Protein AF-A0A8X6P5D7-F1 (afdb_monomer_lite)

Sequence (99 aa):
MGLEVEERDVNELIEEHTQELTTEEIQELQSQQHTEVKQEIGFEESEEEVISASEIKEILGMWERVSQFVEKKHPEKVTTGFASDLFNDTCLTHFRNIL

Secondary structure (DSSP, 8-state):
------HHHHHHHHHHHHHT-THHHHHHHHHHHHHHHHHHTT----------HHHHHHHHHHHHHHHHHHHHH-TT-HHHHHHHHHHIIIIIHHHHHH-

pLDDT: mean 72.32, std 16.07, range [46.66, 94.56]

Structure (mmCIF, N/CA/C/O backbone):
data_AF-A0A8X6P5D7-F1
#
_entry.id   AF-A0A8X6P5D7-F1
#
loop_
_atom_site.group_PDB
_atom_site.id
_atom_site.type_symbol
_atom_site.label_atom_id
_atom_site.label_alt_id
_atom_site.label_comp_id
_atom_site.label_asym_id
_atom_site.label_entity_id
_atom_site.label_seq_id
_atom_site.pdbx_PDB_ins_code
_atom_site.Cartn_x
_atom_site.Cartn_y
_atom_site.Cartn_z
_atom_site.occupancy
_atom_site.B_iso_or_equiv
_atom_site.auth_seq_id
_atom_site.auth_comp_id
_atom_site.auth_asym_id
_atom_site.auth_atom_id
_atom_site.pdbx_PDB_model_num
ATOM 1 N N . MET A 1 1 ? -63.156 -38.162 31.970 1.00 46.84 1 MET A N 1
ATOM 2 C CA . MET A 1 1 ? -61.932 -37.978 32.771 1.00 46.84 1 MET A CA 1
ATOM 3 C C . MET A 1 1 ? -61.164 -36.849 32.114 1.00 46.84 1 MET A C 1
ATOM 5 O O . MET A 1 1 ? -60.624 -37.070 31.040 1.00 46.84 1 MET A O 1
ATOM 9 N N . GLY A 1 2 ? -61.277 -35.632 32.649 1.00 47.16 2 GLY A N 1
ATOM 10 C CA . GLY A 1 2 ? -60.498 -34.482 32.188 1.00 47.16 2 GLY A CA 1
ATOM 11 C C . GLY A 1 2 ? -59.229 -34.407 33.026 1.00 47.16 2 GLY A C 1
ATOM 12 O O . GLY A 1 2 ? -59.322 -34.529 34.243 1.00 47.16 2 GLY A O 1
ATOM 13 N N . LEU A 1 3 ? -58.071 -34.302 32.378 1.00 53.56 3 LEU A N 1
ATOM 14 C CA . LEU A 1 3 ? -56.812 -34.004 33.052 1.00 53.56 3 LEU A CA 1
ATOM 15 C C . LEU A 1 3 ? -56.852 -32.518 33.425 1.00 53.56 3 LEU A C 1
ATOM 17 O O . LEU A 1 3 ? -56.796 -31.663 32.543 1.00 53.56 3 LEU A O 1
ATOM 21 N N . GLU A 1 4 ? -57.044 -32.224 34.709 1.00 59.75 4 GLU A N 1
ATOM 22 C CA . GLU A 1 4 ? -56.764 -30.899 35.263 1.00 59.75 4 GLU A CA 1
ATOM 23 C C . GLU A 1 4 ? -55.241 -30.755 35.297 1.00 59.75 4 GLU A C 1
ATOM 25 O O . GLU A 1 4 ? -54.574 -31.457 36.048 1.00 59.75 4 GLU A O 1
ATOM 30 N N . VAL A 1 5 ? -54.705 -29.920 34.405 1.00 57.66 5 VAL A N 1
ATOM 31 C CA . VAL A 1 5 ? -53.283 -29.556 34.371 1.00 57.66 5 VAL A CA 1
ATOM 32 C C . VAL A 1 5 ? -53.091 -28.454 35.409 1.00 57.66 5 VAL A C 1
ATOM 34 O O . VAL A 1 5 ? -53.702 -27.388 35.285 1.00 57.66 5 VAL A O 1
ATOM 37 N N . GLU A 1 6 ? -52.303 -28.711 36.450 1.00 66.56 6 GLU A N 1
ATOM 38 C CA . GLU A 1 6 ? -51.981 -27.701 37.454 1.00 66.56 6 GLU A CA 1
ATOM 39 C C . GLU A 1 6 ? -50.936 -26.717 36.900 1.00 66.56 6 GLU A C 1
ATOM 41 O O . GLU A 1 6 ? -50.093 -27.062 36.077 1.00 66.56 6 GLU A O 1
ATOM 46 N N . GLU A 1 7 ? -50.940 -25.470 37.382 1.00 61.25 7 GLU A N 1
ATOM 47 C CA . GLU A 1 7 ? -49.932 -24.450 37.023 1.00 61.25 7 GLU A CA 1
ATOM 48 C C . GLU A 1 7 ? -48.491 -24.925 37.309 1.00 61.25 7 GLU A C 1
ATOM 50 O O . GLU A 1 7 ? -47.540 -24.518 36.645 1.00 61.25 7 GLU A O 1
ATOM 55 N N . ARG A 1 8 ? -48.340 -25.849 38.265 1.00 63.75 8 ARG A N 1
ATOM 56 C CA . ARG A 1 8 ? -47.077 -26.525 38.579 1.00 63.75 8 ARG A CA 1
ATOM 57 C C . ARG A 1 8 ? -46.590 -27.435 37.453 1.00 63.75 8 ARG A C 1
ATOM 59 O O . ARG A 1 8 ? -45.400 -27.412 37.169 1.00 63.75 8 ARG A O 1
ATOM 66 N N . ASP A 1 9 ? -47.495 -28.135 36.775 1.00 65.88 9 ASP A N 1
ATOM 67 C CA . ASP A 1 9 ? -47.155 -29.021 35.656 1.00 65.88 9 ASP A CA 1
ATOM 68 C C . ASP A 1 9 ? -46.647 -28.210 34.451 1.00 65.88 9 ASP A C 1
ATOM 70 O O . ASP A 1 9 ? -45.773 -28.648 33.709 1.00 65.88 9 ASP A O 1
ATOM 74 N N . VAL A 1 10 ? -47.173 -26.991 34.268 1.00 64.62 10 VAL A N 1
ATOM 75 C CA . VAL A 1 10 ? -46.708 -26.057 33.230 1.00 64.62 10 VAL A CA 1
ATOM 76 C C . VAL A 1 10 ? -45.341 -25.469 33.592 1.00 64.62 10 VAL A C 1
ATOM 78 O O . VAL A 1 10 ? -44.495 -25.327 32.713 1.00 64.62 10 VAL A O 1
ATOM 81 N N . ASN A 1 11 ? -45.102 -25.159 34.869 1.00 62.72 11 ASN A N 1
ATOM 82 C CA . ASN A 1 11 ? -43.815 -24.635 35.331 1.00 62.72 11 ASN A CA 1
ATOM 83 C C . ASN A 1 11 ? -42.691 -25.680 35.281 1.00 62.72 11 ASN A C 1
ATOM 85 O O . ASN A 1 11 ? -41.589 -25.323 34.878 1.00 62.72 11 ASN A O 1
ATOM 89 N N . GLU A 1 12 ? -42.961 -26.950 35.604 1.00 63.78 12 GLU A N 1
ATOM 90 C CA . GLU A 1 12 ? -41.984 -28.038 35.415 1.00 63.78 12 GLU A CA 1
ATOM 91 C C . GLU A 1 12 ? -41.619 -28.208 33.935 1.00 63.78 12 GLU A C 1
ATOM 93 O O . GLU A 1 12 ? -40.442 -28.307 33.602 1.00 63.78 12 GLU A O 1
ATOM 98 N N . LEU A 1 13 ? -42.604 -28.142 33.030 1.00 64.38 13 LEU A N 1
ATOM 99 C CA . LEU A 1 13 ? -42.361 -28.263 31.589 1.00 64.38 13 LEU A CA 1
ATOM 100 C C . LEU A 1 13 ? -41.562 -27.075 31.020 1.00 64.38 13 LEU A C 1
ATOM 102 O O . LEU A 1 13 ? -40.775 -27.236 30.088 1.00 64.38 13 LEU A O 1
ATOM 106 N N . ILE A 1 14 ? -41.761 -25.870 31.570 1.00 58.75 14 ILE A N 1
ATOM 107 C CA . ILE A 1 14 ? -40.981 -24.675 31.220 1.00 58.75 14 ILE A CA 1
ATOM 108 C C . ILE A 1 14 ? -39.552 -24.788 31.763 1.00 58.75 14 ILE A C 1
ATOM 110 O O . ILE A 1 14 ? -38.624 -24.430 31.041 1.00 58.75 14 ILE A O 1
ATOM 114 N N . GLU A 1 15 ? -39.345 -25.290 32.984 1.00 59.72 15 GLU A N 1
ATOM 115 C CA . GLU A 1 15 ? -38.001 -25.527 33.533 1.00 59.72 15 GLU A CA 1
ATOM 116 C C . GLU A 1 15 ? -37.238 -26.602 32.741 1.00 59.72 15 GLU A C 1
ATOM 118 O O . GLU A 1 15 ? -36.093 -26.351 32.358 1.00 59.72 15 GLU A O 1
ATOM 123 N N . GLU A 1 16 ? -37.879 -27.726 32.393 1.00 55.78 16 GLU A N 1
ATOM 124 C CA . GLU A 1 16 ? -37.292 -28.772 31.534 1.00 55.78 16 GLU A CA 1
ATOM 125 C C . GLU A 1 16 ? -36.902 -28.218 30.153 1.00 55.78 16 GLU A C 1
ATOM 127 O O . GLU A 1 16 ? -35.786 -28.434 29.683 1.00 55.78 16 GLU A O 1
ATOM 132 N N . HIS A 1 17 ? -37.776 -27.427 29.521 1.00 52.94 17 HIS A N 1
ATOM 133 C CA . HIS A 1 17 ? -37.516 -26.852 28.195 1.00 52.94 17 HIS A CA 1
ATOM 134 C C . HIS A 1 17 ? -36.536 -25.660 28.222 1.00 52.94 17 HIS A C 1
ATOM 136 O O . HIS A 1 17 ? -35.993 -25.274 27.186 1.00 52.94 17 HIS A O 1
ATOM 142 N N . THR A 1 18 ? -36.278 -25.069 29.393 1.00 53.69 18 THR A N 1
ATOM 143 C CA . THR A 1 18 ? -35.282 -23.993 29.557 1.00 53.69 18 THR A CA 1
ATOM 144 C C . THR A 1 18 ? -33.863 -24.552 29.709 1.00 53.69 18 THR A C 1
ATOM 146 O O . THR A 1 18 ? -32.906 -23.879 29.328 1.00 53.69 18 THR A O 1
ATOM 149 N N . GLN A 1 19 ? -33.708 -25.789 30.195 1.00 53.78 19 GLN A N 1
ATOM 150 C CA . GLN A 1 19 ? -32.403 -26.460 30.292 1.00 53.78 19 GLN A CA 1
ATOM 151 C C . GLN A 1 19 ? -31.873 -27.002 28.952 1.00 53.78 19 GLN A C 1
ATOM 153 O O . GLN A 1 19 ? -30.681 -27.275 28.848 1.00 53.78 19 GLN A O 1
ATOM 158 N N . GLU A 1 20 ? -32.712 -27.106 27.917 1.00 53.16 20 GLU A N 1
ATOM 159 C CA . GLU A 1 20 ? -32.352 -27.628 26.585 1.00 53.16 20 GLU A CA 1
ATOM 160 C C . GLU A 1 20 ? -32.136 -26.541 25.516 1.00 53.16 20 GLU A C 1
ATOM 162 O O . GLU A 1 20 ? -32.114 -26.813 24.315 1.00 53.16 20 GLU A O 1
ATOM 167 N N . LEU A 1 21 ? -31.918 -25.284 25.913 1.00 52.16 21 LEU A N 1
ATOM 168 C CA . LEU A 1 21 ? -31.315 -24.306 25.009 1.00 52.16 21 LEU A CA 1
ATOM 169 C C . LEU A 1 21 ? -29.826 -24.637 24.893 1.00 52.16 21 LEU A C 1
ATOM 171 O O . LEU A 1 21 ? -29.000 -24.042 25.583 1.00 52.16 21 LEU A O 1
ATOM 175 N N . THR A 1 22 ? -29.539 -25.585 23.992 1.00 60.66 22 THR A N 1
ATOM 176 C CA . THR A 1 22 ? -28.273 -26.048 23.383 1.00 60.66 22 THR A CA 1
ATOM 177 C C . THR A 1 22 ? -27.394 -24.909 22.846 1.00 60.66 22 THR A C 1
ATOM 179 O O . THR A 1 22 ? -26.887 -24.939 21.729 1.00 60.66 22 THR A O 1
ATOM 182 N N . THR A 1 23 ? -27.255 -23.839 23.612 1.00 58.81 23 THR A N 1
ATOM 183 C CA . THR A 1 23 ? -26.493 -22.644 23.282 1.00 58.81 23 THR A CA 1
ATOM 184 C C . THR A 1 23 ? -25.066 -22.851 23.741 1.00 58.81 23 THR A C 1
ATOM 186 O O . THR A 1 23 ? -24.160 -22.519 22.998 1.00 58.81 23 THR A O 1
ATOM 189 N N . GLU A 1 24 ? -24.858 -23.481 24.899 1.00 62.25 24 GLU A N 1
ATOM 190 C CA . GLU A 1 24 ? -23.527 -23.743 25.454 1.00 62.25 24 GLU A CA 1
ATOM 191 C C . GLU A 1 24 ? -22.735 -24.735 24.594 1.00 62.25 24 GLU A C 1
ATOM 193 O O . GLU A 1 24 ? -21.614 -24.426 24.206 1.00 62.25 24 GLU A O 1
ATOM 198 N N . GLU A 1 25 ? -23.336 -25.857 24.183 1.00 63.94 25 GLU A N 1
ATOM 199 C CA . GLU A 1 25 ? -22.679 -26.832 23.296 1.00 63.94 25 GLU A CA 1
ATOM 200 C C . GLU A 1 25 ? -22.394 -26.246 21.902 1.00 63.94 25 GLU A C 1
ATOM 202 O O . GLU A 1 25 ? -21.335 -26.486 21.324 1.00 63.94 25 GLU A O 1
ATOM 207 N N . ILE A 1 26 ? -23.302 -25.420 21.361 1.00 65.81 26 ILE A N 1
ATOM 208 C CA . ILE A 1 26 ? -23.079 -24.715 20.088 1.00 65.81 26 ILE A CA 1
ATOM 209 C C . ILE A 1 26 ? -21.982 -23.655 20.238 1.00 65.81 26 ILE A C 1
ATOM 211 O O . ILE A 1 26 ? -21.164 -23.496 19.334 1.00 65.81 26 ILE A O 1
ATOM 215 N N . GLN A 1 27 ? -21.932 -22.943 21.361 1.00 64.75 27 GLN A N 1
ATOM 216 C CA . GLN A 1 27 ? -20.926 -21.918 21.635 1.00 64.75 27 GLN A CA 1
ATOM 217 C C . GLN A 1 27 ? -19.547 -22.547 21.866 1.00 64.75 27 GLN A C 1
ATOM 219 O O . GLN A 1 27 ? -18.542 -22.003 21.409 1.00 64.75 27 GLN A O 1
ATOM 224 N N . GLU A 1 28 ? -19.494 -23.720 22.497 1.00 70.69 28 GLU A N 1
ATOM 225 C CA . GLU A 1 28 ? -18.275 -24.507 22.662 1.00 70.69 28 GLU A CA 1
ATOM 226 C C . GLU A 1 28 ? -17.788 -25.066 21.318 1.00 70.69 28 GLU A C 1
ATOM 228 O O . GLU A 1 28 ? -16.612 -24.913 20.992 1.00 70.69 28 GLU A O 1
ATOM 233 N N . LEU A 1 29 ? -18.683 -25.591 20.472 1.00 71.06 29 LEU A N 1
ATOM 234 C CA . LEU A 1 29 ? -18.352 -26.024 19.107 1.00 71.06 29 LEU A CA 1
ATOM 235 C C . LEU A 1 29 ? -17.909 -24.860 18.208 1.00 71.06 29 LEU A C 1
ATOM 237 O O . LEU A 1 29 ? -16.975 -25.009 17.421 1.00 71.06 29 LEU A O 1
ATOM 241 N N . GLN A 1 30 ? -18.533 -23.685 18.325 1.00 66.44 30 GLN A N 1
ATOM 242 C CA . GLN A 1 30 ? -18.104 -22.478 17.612 1.00 66.44 30 GLN A CA 1
ATOM 243 C C . GLN A 1 30 ? -16.740 -21.989 18.102 1.00 66.44 30 GLN A C 1
ATOM 245 O O . GLN A 1 30 ? -15.913 -21.599 17.279 1.00 66.44 30 GLN A O 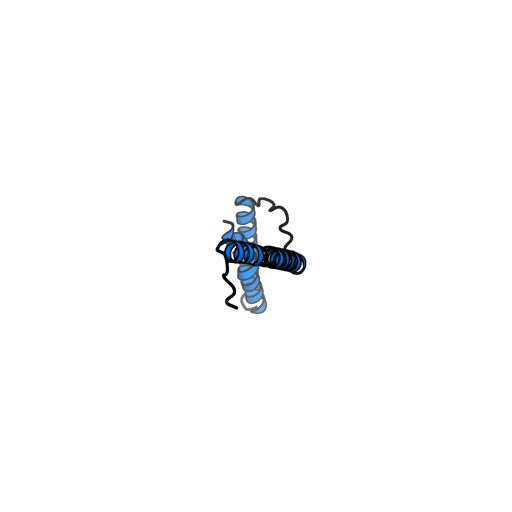1
ATOM 250 N N . SER A 1 31 ? -16.485 -22.041 19.411 1.00 66.62 31 SER A N 1
ATOM 251 C CA . SER A 1 31 ? -15.189 -21.710 20.011 1.00 66.62 31 SER A CA 1
ATOM 252 C C . SER A 1 31 ? -14.093 -22.670 19.542 1.00 66.62 31 SER A C 1
ATOM 254 O O . SER A 1 31 ? -13.027 -22.228 19.111 1.00 66.62 31 SER A O 1
ATOM 256 N N . GLN A 1 32 ? -14.374 -23.976 19.527 1.00 66.81 32 GLN A N 1
ATOM 257 C CA . GLN A 1 32 ? -13.468 -24.995 18.998 1.00 66.81 32 GLN A CA 1
ATOM 258 C C . GLN A 1 32 ? -13.196 -24.777 17.507 1.00 66.81 32 GLN A C 1
ATOM 260 O O . GLN A 1 32 ? -12.033 -24.707 17.127 1.00 66.81 32 GLN A O 1
ATOM 265 N N . GLN A 1 33 ? -14.226 -24.546 16.683 1.00 63.03 33 GLN A N 1
ATOM 266 C CA . GLN A 1 33 ? -14.050 -24.256 15.256 1.00 63.03 33 GLN A CA 1
ATOM 267 C C . GLN A 1 33 ? -13.215 -22.988 15.022 1.00 63.03 33 GLN A C 1
ATOM 269 O O . GLN A 1 33 ? -12.337 -22.986 14.165 1.00 63.03 33 GLN A O 1
ATOM 274 N N . HIS A 1 34 ? -13.449 -21.908 15.775 1.00 55.38 34 HIS A N 1
ATOM 275 C CA . HIS A 1 34 ? -12.655 -20.682 15.634 1.00 55.38 34 HIS A CA 1
ATOM 276 C C . HIS A 1 34 ? -11.206 -20.890 16.076 1.00 55.38 34 HIS A C 1
ATOM 278 O O . HIS A 1 34 ? -10.300 -20.323 15.471 1.00 55.38 34 HIS A O 1
ATOM 284 N N . THR A 1 35 ? -10.975 -21.712 17.099 1.00 57.41 35 THR A N 1
ATOM 285 C CA . THR A 1 35 ? -9.627 -22.023 17.589 1.00 57.41 35 THR A CA 1
ATOM 286 C C . THR A 1 35 ? -8.874 -22.920 16.606 1.00 57.41 35 THR A C 1
ATOM 288 O O . THR A 1 35 ? -7.714 -22.657 16.306 1.00 57.41 35 THR A O 1
ATOM 291 N N . GLU A 1 36 ? -9.540 -23.929 16.046 1.00 54.06 36 GLU A N 1
ATOM 292 C CA . GLU A 1 36 ? -8.964 -24.875 15.087 1.00 54.06 36 GLU A CA 1
ATOM 293 C C . GLU A 1 36 ? -8.654 -24.188 13.746 1.00 54.06 36 GLU A C 1
ATOM 295 O O . GLU A 1 36 ? -7.550 -24.325 13.225 1.00 54.06 36 GLU A O 1
ATOM 300 N N . VAL A 1 37 ? -9.549 -23.319 13.255 1.00 55.00 37 VAL A N 1
ATOM 301 C CA . VAL A 1 37 ? -9.307 -22.491 12.057 1.00 55.00 37 VAL A CA 1
ATOM 302 C C . VAL A 1 37 ? -8.162 -21.494 12.273 1.00 55.00 37 VAL A C 1
ATOM 304 O O . VAL A 1 37 ? -7.358 -21.284 11.365 1.00 55.00 37 VAL A O 1
ATOM 307 N N . LYS A 1 38 ? -8.048 -20.894 13.466 1.00 48.97 38 LYS A N 1
ATOM 308 C CA . LYS A 1 38 ? -6.954 -19.966 13.812 1.00 48.97 38 LYS A CA 1
ATOM 309 C C . LYS A 1 38 ? -5.596 -20.670 13.934 1.00 48.97 38 LYS A C 1
ATOM 311 O O . LYS A 1 38 ? -4.561 -20.033 13.777 1.00 48.97 38 LYS A O 1
ATOM 316 N N . GLN A 1 39 ? -5.596 -21.976 14.199 1.00 52.94 39 GLN A N 1
ATOM 317 C CA . GLN A 1 39 ? -4.386 -22.791 14.246 1.00 52.94 39 GLN A CA 1
ATOM 318 C C . GLN A 1 39 ? -4.005 -23.344 12.860 1.00 52.94 39 GLN A C 1
ATOM 320 O O . GLN A 1 39 ? -2.820 -23.442 12.546 1.00 52.94 39 GLN A O 1
ATOM 325 N N . GLU A 1 40 ? -4.989 -23.675 12.017 1.00 50.97 40 GLU A N 1
ATOM 326 C CA . GLU A 1 40 ? -4.773 -24.227 10.671 1.00 50.97 40 GLU A CA 1
ATOM 327 C C . GLU A 1 40 ? -4.369 -23.145 9.650 1.00 50.97 40 GLU A C 1
ATOM 329 O O . GLU A 1 40 ? -3.486 -23.352 8.813 1.00 50.97 40 GLU A O 1
ATOM 334 N N . ILE A 1 41 ? -4.946 -21.946 9.765 1.00 51.31 41 ILE A N 1
ATOM 335 C CA . ILE A 1 41 ? -4.437 -20.730 9.131 1.00 51.31 41 ILE A CA 1
ATOM 336 C C . ILE A 1 41 ? -3.428 -20.170 10.124 1.00 51.31 41 ILE A C 1
ATOM 338 O O . ILE A 1 41 ? -3.870 -19.469 11.014 1.00 51.31 41 ILE A O 1
ATOM 342 N N . GLY A 1 42 ? -2.138 -20.516 10.033 1.00 46.72 42 GLY A N 1
ATOM 343 C CA . GLY A 1 42 ? -1.077 -20.174 11.002 1.00 46.72 42 GLY A CA 1
ATOM 344 C C . GLY A 1 42 ? -0.979 -18.692 11.404 1.00 46.72 42 GLY A C 1
ATOM 345 O O . GLY A 1 42 ? -0.032 -17.998 11.048 1.00 46.72 42 GLY A O 1
ATOM 346 N N . PHE A 1 43 ? -1.963 -18.225 12.158 1.00 48.47 43 PHE A N 1
ATOM 347 C CA . PHE A 1 43 ? -2.106 -16.923 12.770 1.00 48.47 43 PHE A CA 1
ATOM 348 C C . PHE A 1 43 ? -1.912 -17.182 14.257 1.00 48.47 43 PHE A C 1
ATOM 350 O O . PHE A 1 43 ? -2.800 -17.009 15.095 1.00 48.47 43 PHE A O 1
ATOM 357 N N . GLU A 1 44 ? -0.709 -17.665 14.572 1.00 46.66 44 GLU A N 1
ATOM 358 C CA . GLU A 1 44 ? -0.118 -17.329 15.849 1.00 46.66 44 GLU A CA 1
ATOM 359 C C . GLU A 1 44 ? -0.184 -15.799 15.906 1.00 46.66 44 GLU A C 1
ATOM 361 O O . GLU A 1 44 ? 0.504 -15.112 15.153 1.00 46.66 44 GLU A O 1
ATOM 366 N N . GLU A 1 45 ? -1.070 -15.259 16.747 1.00 47.03 45 GLU A N 1
ATOM 367 C CA . GLU A 1 45 ? -0.835 -13.954 17.362 1.00 47.03 45 GLU A CA 1
ATOM 368 C C . GLU A 1 45 ? 0.467 -14.124 18.145 1.00 47.03 45 GLU A C 1
ATOM 370 O O . GLU A 1 45 ? 0.479 -14.385 19.347 1.00 47.03 45 GLU A O 1
ATOM 375 N N . SER A 1 46 ? 1.582 -14.090 17.415 1.00 46.84 46 SER A N 1
ATOM 376 C CA . SER A 1 46 ? 2.886 -13.809 17.965 1.00 46.84 46 SER A CA 1
ATOM 377 C C . SER A 1 46 ? 2.688 -12.542 18.768 1.00 46.84 46 SER A C 1
ATOM 379 O O . SER A 1 46 ? 2.195 -11.565 18.201 1.00 46.84 46 SER A O 1
ATOM 381 N N . GLU A 1 47 ? 2.995 -12.606 20.064 1.00 46.72 47 GLU A N 1
ATOM 382 C CA . GLU A 1 47 ? 3.121 -11.454 20.952 1.00 46.72 47 GLU A CA 1
ATOM 383 C C . GLU A 1 47 ? 3.584 -10.269 20.109 1.00 46.72 47 GLU A C 1
ATOM 385 O O . GLU A 1 47 ? 4.697 -10.322 19.588 1.00 46.72 47 GLU A O 1
ATOM 390 N N . GLU A 1 48 ? 2.686 -9.312 19.834 1.00 54.72 48 GLU A N 1
ATOM 391 C CA . GLU A 1 48 ? 2.963 -8.244 18.876 1.00 54.72 48 GLU A CA 1
ATOM 392 C C . GLU A 1 48 ? 4.209 -7.519 19.373 1.00 54.72 48 GLU A C 1
ATOM 394 O O . GLU A 1 48 ? 4.165 -6.742 20.331 1.00 54.72 48 GLU A O 1
ATOM 399 N N . GLU A 1 49 ? 5.351 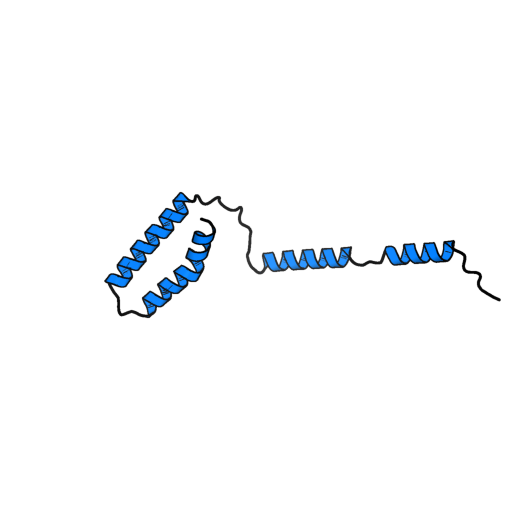-7.842 18.767 1.00 57.56 49 GLU A N 1
ATOM 400 C CA . GLU A 1 49 ? 6.590 -7.133 18.990 1.00 57.56 49 GLU A CA 1
ATOM 401 C C . GLU A 1 49 ? 6.246 -5.692 18.626 1.00 57.56 49 GLU A C 1
ATOM 403 O O . GLU A 1 49 ? 5.852 -5.419 17.491 1.00 57.56 49 GLU A O 1
ATOM 408 N N . VAL A 1 50 ? 6.230 -4.801 19.624 1.00 70.19 50 VAL A N 1
ATOM 409 C CA . VAL A 1 50 ? 5.749 -3.426 19.458 1.00 70.19 50 VAL A CA 1
ATOM 410 C C . VAL A 1 50 ? 6.733 -2.714 18.540 1.00 70.19 50 VAL A C 1
ATOM 412 O O . VAL A 1 50 ? 7.693 -2.091 18.991 1.00 70.19 50 VAL A O 1
ATOM 415 N N . ILE A 1 51 ? 6.515 -2.850 17.236 1.00 79.81 51 ILE A N 1
ATOM 416 C CA . ILE A 1 51 ? 7.329 -2.229 16.209 1.00 79.81 51 ILE A CA 1
ATOM 417 C C . ILE A 1 51 ? 7.189 -0.720 16.388 1.00 79.81 51 ILE A C 1
ATOM 419 O O . ILE A 1 51 ? 6.084 -0.166 16.385 1.00 79.81 51 ILE A O 1
ATOM 423 N N . SER A 1 52 ? 8.315 -0.025 16.547 1.00 88.62 52 SER A N 1
ATOM 424 C CA . SER A 1 52 ? 8.276 1.421 16.714 1.00 88.62 52 SER A CA 1
ATOM 425 C C . SER A 1 52 ? 7.920 2.116 15.397 1.00 88.62 52 SER A C 1
ATOM 427 O O . SER A 1 52 ? 8.383 1.748 14.316 1.00 88.62 52 SER A O 1
ATOM 429 N N . ALA A 1 53 ? 7.164 3.214 15.474 1.00 89.12 53 ALA A N 1
ATOM 430 C CA . ALA A 1 53 ? 6.849 4.033 14.300 1.00 89.12 53 ALA A CA 1
ATOM 431 C C . ALA A 1 53 ? 8.110 4.549 13.568 1.00 89.12 53 ALA A C 1
ATOM 433 O O . ALA A 1 53 ? 8.065 4.827 12.369 1.00 89.12 53 ALA A O 1
ATOM 434 N N . SER A 1 54 ? 9.239 4.696 14.273 1.00 91.88 54 SER A N 1
ATOM 435 C CA . SER A 1 54 ? 10.540 5.020 13.676 1.00 91.88 54 SER A CA 1
ATOM 436 C C . SER A 1 54 ? 11.081 3.896 12.798 1.00 91.88 54 SER A C 1
ATOM 438 O O . SER A 1 54 ? 11.510 4.178 11.682 1.00 91.88 54 SER A O 1
ATOM 440 N N . GLU A 1 55 ? 11.017 2.649 13.264 1.00 91.06 55 GLU A N 1
ATOM 441 C CA . GLU A 1 55 ? 11.471 1.481 12.501 1.00 91.06 55 GLU A CA 1
ATOM 442 C C . GLU A 1 55 ? 10.615 1.282 11.249 1.00 91.06 55 GLU A C 1
ATOM 444 O O . GLU A 1 55 ? 11.149 1.062 10.163 1.00 91.06 55 GLU A O 1
ATOM 449 N N . ILE A 1 56 ? 9.294 1.481 11.350 1.00 91.75 56 ILE A N 1
ATOM 450 C CA . ILE A 1 56 ? 8.406 1.409 10.179 1.00 91.75 56 ILE A CA 1
ATOM 451 C C . ILE A 1 56 ? 8.795 2.455 9.133 1.00 91.75 56 ILE A C 1
ATOM 453 O O . ILE A 1 56 ? 8.921 2.148 7.946 1.00 91.75 56 ILE A O 1
ATOM 457 N N . LYS A 1 57 ? 9.009 3.705 9.560 1.00 92.62 57 LYS A N 1
ATOM 458 C CA . LYS A 1 57 ? 9.420 4.787 8.654 1.00 92.62 57 LYS A CA 1
ATOM 459 C C . LYS A 1 57 ? 10.772 4.506 8.003 1.00 92.62 57 LYS A C 1
ATOM 461 O O . LYS A 1 57 ? 10.948 4.831 6.830 1.00 92.62 57 LYS A O 1
ATOM 466 N N . GLU A 1 58 ? 11.704 3.901 8.734 1.00 94.56 58 GLU A N 1
ATOM 467 C CA . GLU A 1 58 ? 13.006 3.508 8.198 1.00 94.56 58 GLU A CA 1
ATOM 468 C C . GLU A 1 58 ? 12.862 2.452 7.093 1.00 94.56 58 GLU A C 1
ATOM 470 O O . GLU A 1 58 ? 13.377 2.651 5.990 1.00 94.56 58 GLU A O 1
ATOM 475 N N . ILE A 1 59 ? 12.091 1.388 7.337 1.00 92.75 59 ILE A N 1
ATOM 476 C CA . ILE A 1 59 ? 11.834 0.331 6.347 1.00 92.75 59 ILE A CA 1
ATOM 477 C C . ILE A 1 59 ? 11.134 0.886 5.100 1.00 92.75 59 ILE A C 1
ATOM 479 O O . ILE A 1 59 ? 11.543 0.582 3.975 1.00 92.75 59 ILE A O 1
ATOM 483 N N . LEU A 1 60 ? 10.129 1.752 5.274 1.00 92.50 60 LEU A N 1
ATOM 484 C CA . LEU A 1 60 ? 9.449 2.413 4.155 1.00 92.50 60 LEU A CA 1
ATOM 485 C C . LEU A 1 60 ? 10.420 3.258 3.316 1.00 92.50 60 LEU A C 1
ATOM 487 O O . LEU A 1 60 ? 10.383 3.201 2.085 1.00 92.50 60 LEU A O 1
ATOM 491 N N . GLY A 1 61 ? 11.329 3.990 3.963 1.00 93.88 61 GLY A N 1
ATOM 492 C CA . GLY A 1 61 ? 12.356 4.777 3.278 1.00 93.88 61 GLY A CA 1
ATOM 493 C C . GLY A 1 61 ? 13.393 3.918 2.544 1.00 93.88 61 GLY A C 1
ATOM 494 O O . GLY A 1 61 ? 13.811 4.255 1.432 1.00 93.88 61 GLY A O 1
ATOM 495 N N . MET A 1 62 ? 13.797 2.781 3.122 1.00 94.31 62 MET A N 1
ATOM 496 C CA . MET A 1 62 ? 14.684 1.828 2.447 1.00 94.31 62 MET A CA 1
ATOM 497 C C . MET A 1 62 ? 14.035 1.270 1.180 1.00 94.31 62 MET A C 1
ATOM 499 O O . MET A 1 62 ? 14.686 1.215 0.132 1.00 94.31 62 MET A O 1
ATOM 503 N N . TRP A 1 63 ? 12.751 0.911 1.248 1.00 94.00 63 TRP A N 1
ATOM 504 C CA . TRP A 1 63 ? 12.019 0.428 0.083 1.00 94.00 63 TRP A CA 1
ATOM 505 C C . TRP A 1 63 ? 11.924 1.476 -1.026 1.00 94.00 63 TRP A C 1
ATOM 507 O O . TRP A 1 63 ? 12.185 1.164 -2.187 1.00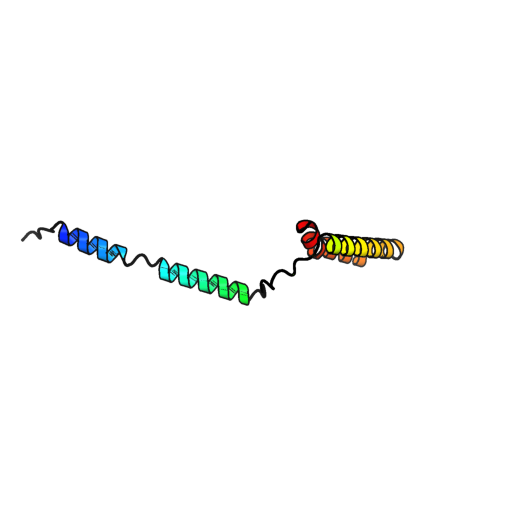 94.00 63 TRP A O 1
ATOM 517 N N . GLU A 1 64 ? 11.620 2.728 -0.684 1.00 92.00 64 GLU A N 1
ATOM 518 C CA . GLU A 1 64 ? 11.559 3.812 -1.666 1.00 92.00 64 GLU A CA 1
ATOM 519 C C . GLU A 1 64 ? 12.888 3.957 -2.425 1.00 92.00 64 GLU A C 1
ATOM 521 O O . GLU A 1 64 ? 12.910 4.057 -3.655 1.00 92.00 64 GLU A O 1
ATOM 526 N N . ARG A 1 65 ? 14.018 3.858 -1.715 1.00 94.12 65 ARG A N 1
ATOM 527 C CA . ARG A 1 65 ? 15.351 3.888 -2.329 1.00 94.12 65 ARG A CA 1
ATOM 528 C C . ARG A 1 65 ? 15.582 2.717 -3.286 1.00 94.12 65 ARG A C 1
ATOM 530 O O . ARG A 1 65 ? 16.166 2.912 -4.355 1.00 94.12 65 ARG A O 1
ATOM 537 N N . VAL A 1 66 ? 15.158 1.510 -2.908 1.00 90.06 66 VAL A N 1
ATOM 538 C CA . VAL A 1 66 ? 15.250 0.316 -3.763 1.00 90.06 66 VAL A CA 1
ATOM 539 C C . VAL A 1 66 ? 14.393 0.500 -5.012 1.00 90.06 66 VAL A C 1
ATOM 541 O O . VAL A 1 66 ? 14.898 0.309 -6.118 1.00 90.06 66 VAL A O 1
ATOM 544 N N . SER A 1 67 ? 13.149 0.954 -4.855 1.00 87.75 67 SER A N 1
ATOM 545 C CA . SER A 1 67 ? 12.226 1.189 -5.967 1.00 87.75 67 SER A CA 1
ATOM 546 C C . SER A 1 67 ? 12.800 2.192 -6.971 1.00 87.75 67 SER A C 1
ATOM 548 O O . SER A 1 67 ? 12.881 1.898 -8.162 1.00 87.75 67 SER A O 1
ATOM 550 N N . GLN A 1 68 ? 13.318 3.329 -6.495 1.00 88.81 68 GLN A N 1
ATOM 551 C CA . GLN A 1 68 ? 13.950 4.337 -7.353 1.00 88.81 68 GLN A CA 1
ATOM 552 C C . GLN A 1 68 ? 15.204 3.813 -8.066 1.00 88.81 68 GLN A C 1
ATOM 554 O O . GL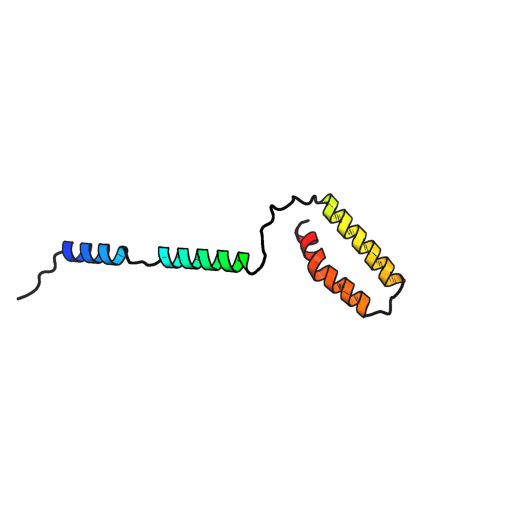N A 1 68 ? 15.444 4.123 -9.236 1.00 88.81 68 GLN A O 1
ATOM 559 N N . PHE A 1 69 ? 16.041 3.029 -7.376 1.00 90.12 69 PHE A N 1
ATOM 560 C CA . PHE A 1 69 ? 17.232 2.430 -7.987 1.00 90.12 69 PHE A CA 1
ATOM 561 C C . PHE A 1 69 ? 16.852 1.508 -9.144 1.00 90.12 69 PHE A C 1
ATOM 563 O O . PHE A 1 69 ? 17.466 1.542 -10.213 1.00 90.12 69 PHE A O 1
ATOM 570 N N . VAL A 1 70 ? 15.835 0.694 -8.909 1.00 86.50 70 VAL A N 1
ATOM 571 C CA . VAL A 1 70 ? 15.338 -0.299 -9.839 1.00 86.50 70 VAL A CA 1
ATOM 572 C C . VAL A 1 70 ? 14.693 0.356 -11.065 1.00 86.50 70 VAL A C 1
ATOM 574 O O . VAL A 1 70 ? 15.069 0.024 -12.191 1.00 86.50 70 VAL A O 1
ATOM 577 N N . GLU A 1 71 ? 13.818 1.341 -10.860 1.00 84.31 71 GLU A N 1
ATOM 578 C CA . GLU A 1 71 ? 13.175 2.116 -11.929 1.00 84.31 71 GLU A CA 1
ATOM 579 C C . GLU A 1 71 ? 14.211 2.828 -12.810 1.00 84.31 71 GLU A C 1
ATOM 581 O O . GLU A 1 71 ? 14.142 2.788 -14.037 1.00 84.31 71 GLU A O 1
ATOM 586 N N . LYS A 1 72 ? 15.259 3.392 -12.198 1.00 87.12 72 LYS A N 1
ATOM 587 C CA . LYS A 1 72 ? 16.354 4.049 -12.924 1.00 87.12 72 LYS A CA 1
ATOM 588 C C . LYS A 1 72 ? 17.194 3.086 -13.768 1.00 87.12 72 LYS A C 1
ATOM 590 O O . LYS A 1 72 ? 17.806 3.511 -14.749 1.00 87.12 72 LYS A O 1
ATOM 595 N N . LYS A 1 73 ? 17.320 1.822 -13.357 1.00 85.38 73 LYS A N 1
ATOM 596 C CA . LYS A 1 73 ? 18.178 0.831 -14.028 1.00 85.38 73 LYS A CA 1
ATOM 597 C C . LYS A 1 73 ? 17.443 0.010 -15.078 1.00 85.38 73 LYS A C 1
ATOM 599 O O . LYS A 1 73 ? 18.093 -0.421 -16.027 1.00 85.38 73 LYS A O 1
ATOM 604 N N . HIS A 1 74 ? 16.140 -0.193 -14.911 1.00 80.62 74 HIS A N 1
ATOM 605 C CA . HIS A 1 74 ? 15.326 -1.037 -15.782 1.00 80.62 74 HIS A CA 1
ATOM 606 C C . HIS A 1 74 ? 13.915 -0.455 -15.998 1.00 80.62 74 HIS A C 1
ATOM 608 O O . HIS A 1 74 ? 12.934 -1.115 -15.646 1.00 80.62 74 HIS A O 1
ATOM 614 N N . PRO A 1 75 ? 13.785 0.755 -16.573 1.00 70.69 75 PRO A N 1
ATOM 615 C CA . PRO A 1 75 ? 12.489 1.422 -16.717 1.00 70.69 75 PRO A CA 1
ATOM 616 C C . PRO A 1 75 ? 11.512 0.655 -17.626 1.00 70.69 75 PRO A C 1
ATOM 618 O O . PRO A 1 75 ? 10.303 0.717 -17.436 1.00 70.69 75 PRO A O 1
ATOM 621 N N . GLU A 1 76 ? 12.013 -0.119 -18.591 1.00 73.44 76 GLU A N 1
ATOM 622 C CA . GLU A 1 76 ? 11.204 -0.935 -19.506 1.00 73.44 76 GLU A CA 1
ATOM 623 C C . GLU A 1 76 ? 10.778 -2.303 -18.944 1.00 73.44 76 GLU A C 1
ATOM 625 O O . GLU A 1 76 ? 10.018 -3.038 -19.584 1.00 73.44 76 GLU A O 1
ATOM 630 N N . LYS A 1 77 ? 11.278 -2.698 -17.766 1.00 76.06 77 LYS A N 1
ATOM 631 C CA . LYS A 1 77 ? 11.090 -4.060 -17.261 1.00 76.06 77 LYS A CA 1
ATOM 632 C C . LYS A 1 77 ? 9.794 -4.185 -16.462 1.00 76.06 77 LYS A C 1
ATOM 634 O O . LYS A 1 77 ? 9.776 -4.076 -15.239 1.00 76.06 77 LYS A O 1
ATOM 639 N N . VAL A 1 78 ? 8.721 -4.530 -17.174 1.00 72.69 78 VAL A N 1
ATOM 640 C CA . VAL A 1 78 ? 7.362 -4.746 -16.634 1.00 72.69 78 VAL A CA 1
ATOM 641 C C . VAL A 1 78 ? 7.335 -5.687 -15.420 1.00 72.69 78 VAL A C 1
ATOM 643 O O . VAL A 1 78 ? 6.650 -5.408 -14.443 1.00 72.69 78 VAL A O 1
ATOM 646 N N . THR A 1 79 ? 8.123 -6.770 -15.427 1.00 75.25 79 THR A N 1
ATOM 647 C CA . THR A 1 79 ? 8.217 -7.725 -14.300 1.00 75.25 79 THR A CA 1
ATOM 648 C C . THR A 1 79 ? 8.633 -7.057 -12.994 1.00 75.25 79 THR A C 1
ATOM 650 O O . THR A 1 79 ? 8.265 -7.497 -11.911 1.00 75.25 79 THR A O 1
ATOM 653 N N . THR A 1 80 ? 9.440 -6.011 -13.099 1.00 77.69 80 THR A N 1
ATOM 654 C CA . THR A 1 80 ? 10.011 -5.342 -11.949 1.00 77.69 80 THR A CA 1
ATOM 655 C C . THR A 1 80 ? 9.062 -4.295 -11.373 1.00 77.69 80 THR A C 1
ATOM 657 O O . THR A 1 80 ? 8.955 -4.215 -10.155 1.00 77.69 80 THR A O 1
ATOM 660 N N . GLY A 1 81 ? 8.300 -3.599 -12.223 1.00 81.81 81 GLY A N 1
ATOM 661 C CA . GLY A 1 81 ? 7.156 -2.797 -11.777 1.00 81.81 81 GLY A CA 1
ATOM 662 C C . GLY A 1 81 ? 6.116 -3.662 -11.063 1.00 81.81 81 GLY A C 1
ATOM 663 O O . GLY A 1 81 ? 5.795 -3.402 -9.912 1.00 81.81 81 GLY A O 1
ATOM 664 N N . PHE A 1 82 ? 5.721 -4.783 -11.675 1.00 85.38 82 PHE A N 1
ATOM 665 C CA . PHE A 1 82 ? 4.771 -5.724 -11.073 1.00 85.38 82 PHE A CA 1
ATOM 666 C C . PHE A 1 82 ? 5.215 -6.243 -9.694 1.00 85.38 82 PHE A C 1
ATOM 668 O O . PHE A 1 82 ? 4.412 -6.311 -8.769 1.00 85.38 82 PHE A O 1
ATOM 675 N N . ALA A 1 83 ? 6.495 -6.598 -9.535 1.00 84.88 83 ALA A N 1
ATOM 676 C CA . ALA A 1 83 ? 7.025 -7.031 -8.242 1.00 84.88 83 ALA A CA 1
ATOM 677 C C . ALA A 1 83 ? 7.001 -5.902 -7.197 1.00 84.88 83 ALA A C 1
ATOM 679 O O . ALA A 1 83 ? 6.697 -6.158 -6.032 1.00 84.88 83 ALA A O 1
ATOM 680 N N . SER A 1 84 ? 7.298 -4.665 -7.611 1.00 87.19 84 SER A N 1
ATOM 681 C CA . SER A 1 84 ? 7.220 -3.503 -6.725 1.00 87.19 84 SER A CA 1
ATOM 682 C C . SER A 1 84 ? 5.789 -3.187 -6.297 1.00 87.19 84 SER A C 1
ATOM 684 O O . SER A 1 84 ? 5.563 -2.888 -5.125 1.00 87.19 84 SER A O 1
ATOM 686 N N . ASP A 1 85 ? 4.835 -3.271 -7.222 1.00 88.62 85 ASP A N 1
ATOM 687 C CA . ASP A 1 85 ? 3.414 -3.041 -6.956 1.00 88.62 85 ASP A CA 1
ATOM 688 C C . ASP A 1 85 ? 2.872 -4.106 -5.999 1.00 88.62 85 ASP A C 1
ATOM 690 O O . ASP A 1 85 ? 2.302 -3.775 -4.963 1.00 88.62 85 ASP A O 1
ATOM 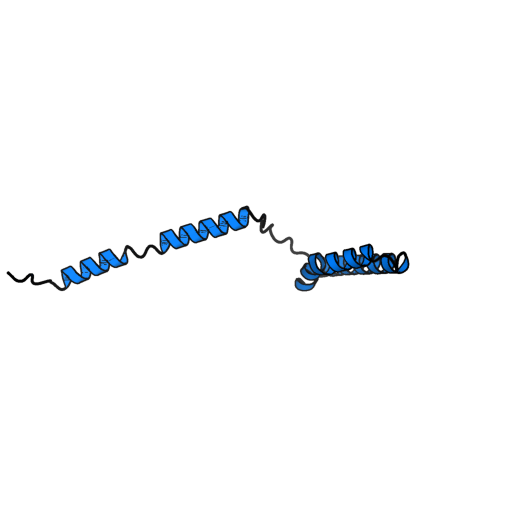694 N N . LEU A 1 86 ? 3.172 -5.384 -6.260 1.00 90.75 86 LEU A N 1
ATOM 695 C CA . LEU A 1 86 ? 2.772 -6.486 -5.386 1.00 90.75 86 LEU A CA 1
ATOM 696 C C . LEU A 1 86 ? 3.312 -6.311 -3.959 1.00 90.75 86 LEU A C 1
ATOM 698 O O . LEU A 1 86 ? 2.585 -6.532 -2.991 1.00 90.75 86 LEU A O 1
ATOM 702 N N . PHE A 1 87 ? 4.575 -5.909 -3.812 1.00 89.00 87 PHE A N 1
ATOM 703 C CA . PHE A 1 87 ? 5.177 -5.682 -2.497 1.00 89.00 87 PHE A CA 1
ATOM 704 C C . PHE A 1 87 ? 4.582 -4.455 -1.791 1.00 89.00 87 PHE A C 1
ATOM 706 O O . PHE A 1 87 ? 4.384 -4.472 -0.574 1.00 89.00 87 PHE A O 1
ATOM 713 N N . ASN A 1 88 ? 4.260 -3.402 -2.550 1.00 89.31 88 ASN A N 1
ATOM 714 C CA . ASN A 1 88 ? 3.560 -2.232 -2.030 1.00 89.31 88 ASN A CA 1
ATOM 715 C C . ASN A 1 88 ? 2.177 -2.600 -1.486 1.00 89.31 88 ASN A C 1
ATOM 717 O O . ASN A 1 88 ? 1.861 -2.211 -0.362 1.00 89.31 88 ASN A O 1
ATOM 721 N N . ASP A 1 89 ? 1.395 -3.350 -2.261 1.00 91.06 89 ASP A N 1
ATOM 722 C CA . ASP A 1 89 ? 0.003 -3.672 -1.947 1.00 91.06 89 ASP A CA 1
ATOM 723 C C . ASP A 1 89 ? -0.12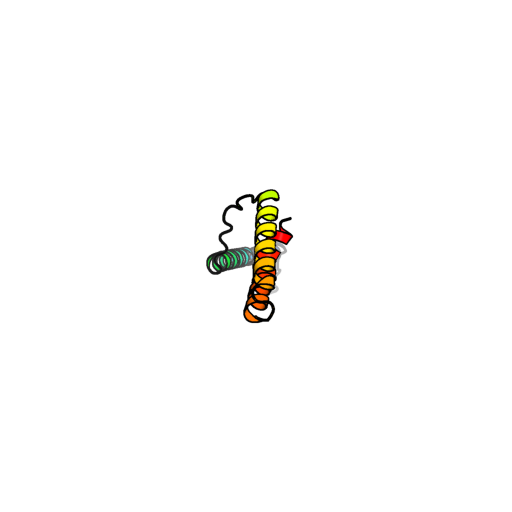1 -4.667 -0.792 1.00 91.06 89 ASP A C 1
ATOM 725 O O . ASP A 1 89 ? -1.036 -4.547 0.022 1.00 91.06 89 ASP A O 1
ATOM 729 N N . THR A 1 90 ? 0.810 -5.619 -0.690 1.00 88.69 90 THR A N 1
ATOM 730 C CA . THR A 1 90 ? 0.786 -6.668 0.339 1.00 88.69 90 THR A CA 1
ATOM 731 C C . THR A 1 90 ? 1.515 -6.237 1.614 1.00 88.69 90 THR A C 1
ATOM 733 O O . THR A 1 90 ? 0.886 -5.996 2.643 1.00 88.69 90 THR A O 1
ATOM 736 N N . CYS A 1 91 ? 2.842 -6.110 1.560 1.00 86.81 91 CYS A N 1
ATOM 737 C CA . CYS A 1 91 ? 3.676 -5.884 2.738 1.00 86.81 91 CYS A CA 1
ATOM 738 C C . CYS A 1 91 ? 3.609 -4.438 3.234 1.00 86.81 91 CYS A C 1
ATOM 740 O O . CYS A 1 91 ? 3.434 -4.197 4.428 1.00 86.81 91 CYS A O 1
ATOM 742 N N . LEU A 1 92 ? 3.754 -3.455 2.342 1.00 90.31 92 LEU A N 1
ATOM 743 C CA . LEU A 1 92 ? 3.867 -2.065 2.791 1.00 90.31 92 LEU A CA 1
ATOM 744 C C . LEU A 1 92 ? 2.540 -1.449 3.200 1.00 90.31 92 LEU A C 1
ATOM 746 O O . LEU A 1 92 ? 2.534 -0.591 4.078 1.00 90.31 92 LEU A O 1
ATOM 750 N N . THR A 1 93 ? 1.424 -1.885 2.620 1.00 90.81 93 THR A N 1
ATOM 751 C CA . THR A 1 93 ? 0.090 -1.491 3.086 1.00 90.81 93 THR A CA 1
ATOM 752 C C . THR A 1 93 ? -0.109 -1.842 4.557 1.00 90.81 93 THR A C 1
ATOM 754 O O . THR A 1 93 ? -0.574 -0.997 5.314 1.00 90.81 93 THR A O 1
ATOM 757 N N . HIS A 1 94 ? 0.309 -3.035 4.991 1.00 88.44 94 HIS A N 1
ATOM 758 C CA . HIS A 1 94 ? 0.219 -3.434 6.397 1.00 88.44 94 HIS A CA 1
ATOM 759 C C . HIS A 1 94 ? 0.985 -2.465 7.310 1.00 88.44 94 HIS A C 1
ATOM 761 O O . HIS A 1 94 ? 0.410 -1.892 8.229 1.00 88.44 94 HIS A O 1
ATOM 767 N N . PHE A 1 95 ? 2.247 -2.182 6.985 1.00 89.44 95 PHE A N 1
ATOM 768 C CA . PHE A 1 95 ? 3.073 -1.237 7.740 1.00 89.44 95 PHE A CA 1
ATOM 769 C C . PHE A 1 95 ? 2.555 0.205 7.716 1.00 89.44 95 PHE A C 1
ATOM 771 O O . PHE A 1 95 ? 2.636 0.908 8.719 1.00 89.44 95 PHE A O 1
ATOM 778 N N . ARG A 1 96 ? 1.991 0.657 6.592 1.00 89.12 96 ARG A N 1
ATOM 779 C CA . ARG A 1 96 ? 1.364 1.983 6.491 1.00 89.12 96 ARG A CA 1
ATOM 780 C C . ARG A 1 96 ? 0.105 2.095 7.340 1.00 89.12 96 ARG A C 1
ATOM 782 O O . ARG A 1 96 ? -0.158 3.181 7.828 1.00 89.12 96 ARG A O 1
ATOM 789 N N . ASN A 1 97 ? -0.643 1.007 7.511 1.00 88.62 97 ASN A N 1
ATOM 790 C CA . ASN A 1 97 ? -1.843 0.986 8.347 1.00 88.62 97 ASN A CA 1
ATOM 791 C C . ASN A 1 97 ? -1.522 0.984 9.849 1.00 88.62 97 ASN A C 1
ATOM 793 O O . ASN A 1 97 ? -2.390 1.325 10.646 1.00 88.62 97 ASN A O 1
ATOM 797 N N . ILE A 1 98 ? -0.304 0.581 10.229 1.00 87.00 98 ILE A N 1
ATOM 798 C CA . ILE A 1 98 ? 0.181 0.631 11.617 1.00 87.00 98 ILE A CA 1
ATOM 799 C C . ILE A 1 98 ? 0.599 2.064 12.016 1.00 87.00 98 ILE A C 1
ATOM 801 O O . ILE A 1 98 ? 0.578 2.398 13.201 1.00 87.00 98 ILE A O 1
ATOM 805 N N . LEU A 1 99 ? 0.981 2.910 11.047 1.00 82.88 99 LEU A N 1
ATOM 806 C CA . LEU A 1 99 ? 1.370 4.317 11.252 1.00 82.88 99 LEU A CA 1
ATOM 807 C C . LEU A 1 99 ? 0.173 5.273 11.304 1.00 82.88 99 LEU A C 1
ATOM 809 O O . LEU A 1 99 ? 0.284 6.254 12.077 1.00 82.88 99 LEU A O 1
#

Organism: Nephila pilipes (NCBI:txid299642)

Foldseek 3Di:
DDPPQDPVNVVVVVVVVVVPPCPVVVVVVVVVVVVVVCVVVVPPPPPPPPQDLVNLVVVVVVLVVVLVVCCVVCVPDPVSVVVSVVCCVPPNVVSVVVD

Radius of gyration: 29.88 Å; chains: 1; bounding box: 80×43×58 Å